Protein AF-A0A182NSV4-F1 (afdb_monomer_lite)

Organism: NCBI:txid7168

Sequence (160 aa):
MENSAEVEDHLKRLIRQRKAVQGKLERVCAALSEDSEKPNAKFENMFFLQLQSRALDNIYKDDDRVQAEEYIAFEETFNEASVRLSMLMHTVPKVEAVTPTIQQPPQPYLPPLQVPLPEFDGSYEKLYTFKARFTSVMKHYPQEDDCTIYKHVLLAKRQA

Radius of gyration: 25.65 Å; chains: 1; bounding box: 65×27×60 Å

Structure (mmCIF, N/CA/C/O backbone):
data_AF-A0A182NSV4-F1
#
_entry.id   AF-A0A182NSV4-F1
#
loop_
_atom_site.group_PDB
_atom_site.id
_atom_site.type_symbol
_atom_site.label_atom_id
_atom_site.label_alt_id
_atom_site.label_comp_id
_atom_site.label_asym_id
_atom_site.label_entity_id
_atom_site.label_seq_id
_atom_site.pdbx_PDB_ins_code
_atom_site.Cartn_x
_atom_site.Cartn_y
_atom_site.Cartn_z
_atom_site.occupancy
_atom_site.B_iso_or_equiv
_atom_site.auth_seq_id
_atom_site.auth_comp_id
_atom_site.auth_asym_id
_atom_site.auth_atom_id
_atom_site.pdbx_PDB_model_num
ATOM 1 N N . MET A 1 1 ? 14.064 2.302 -37.730 1.00 50.28 1 MET A N 1
ATOM 2 C CA . MET A 1 1 ? 15.174 2.359 -36.760 1.00 50.28 1 MET A CA 1
ATOM 3 C C . MET A 1 1 ? 14.735 3.335 -35.694 1.00 50.28 1 MET A C 1
ATOM 5 O O . MET A 1 1 ? 14.651 4.517 -36.003 1.00 50.28 1 MET A O 1
ATOM 9 N N . GLU A 1 2 ? 14.320 2.845 -34.525 1.00 55.31 2 GLU A N 1
ATOM 10 C CA . GLU A 1 2 ? 14.064 3.728 -33.380 1.00 55.31 2 GLU A CA 1
ATOM 11 C C . GLU A 1 2 ? 15.325 4.540 -33.092 1.00 55.31 2 GLU A C 1
ATOM 13 O O . GLU A 1 2 ? 16.448 4.033 -33.169 1.00 55.31 2 GLU A O 1
ATOM 18 N N . ASN A 1 3 ? 15.129 5.829 -32.854 1.00 72.75 3 ASN A N 1
ATOM 19 C CA . ASN A 1 3 ? 16.202 6.785 -32.685 1.00 72.75 3 ASN A CA 1
ATOM 20 C C . ASN A 1 3 ? 16.921 6.447 -31.371 1.00 72.75 3 ASN A C 1
ATOM 22 O O . ASN A 1 3 ? 16.300 6.457 -30.311 1.00 72.75 3 ASN A O 1
ATOM 26 N N . SER A 1 4 ? 18.215 6.116 -31.413 1.00 78.38 4 SER A N 1
ATOM 27 C CA . SER A 1 4 ? 18.973 5.656 -30.231 1.00 78.38 4 SER A CA 1
ATOM 28 C C . SER A 1 4 ? 18.857 6.610 -29.031 1.00 78.38 4 SER A C 1
ATOM 30 O O . SER A 1 4 ? 18.908 6.170 -27.885 1.00 78.38 4 SER A O 1
ATOM 32 N N . ALA A 1 5 ? 18.660 7.905 -29.292 1.00 80.75 5 ALA A N 1
ATOM 33 C CA . ALA A 1 5 ? 18.427 8.923 -28.272 1.00 80.75 5 ALA A CA 1
ATOM 34 C C . ALA A 1 5 ? 17.060 8.784 -27.568 1.00 80.75 5 ALA A C 1
ATOM 36 O O . ALA A 1 5 ? 16.966 8.990 -26.361 1.00 80.75 5 ALA A O 1
ATOM 37 N N . GLU A 1 6 ? 16.003 8.391 -28.286 1.00 83.19 6 GLU A N 1
ATOM 38 C CA . GLU A 1 6 ? 14.662 8.190 -27.714 1.00 83.19 6 GLU A CA 1
ATOM 39 C C . GLU A 1 6 ? 14.631 6.978 -26.778 1.00 83.19 6 GLU A C 1
ATOM 41 O O . GLU A 1 6 ? 14.013 7.032 -25.711 1.00 83.19 6 GLU A O 1
ATOM 46 N N . VAL A 1 7 ? 15.352 5.914 -27.144 1.00 83.12 7 VAL A N 1
ATOM 47 C CA . VAL A 1 7 ? 15.527 4.716 -26.310 1.00 83.12 7 VAL A CA 1
ATOM 48 C C . VAL A 1 7 ? 16.298 5.058 -25.033 1.00 83.12 7 VAL A C 1
ATOM 50 O O . VAL A 1 7 ? 15.893 4.660 -23.939 1.00 83.12 7 VAL A O 1
ATOM 53 N N . GLU A 1 8 ? 17.370 5.846 -25.140 1.00 86.00 8 GLU A N 1
ATOM 54 C CA . GLU A 1 8 ? 18.163 6.274 -23.984 1.00 86.00 8 GLU A CA 1
ATOM 55 C C . GLU A 1 8 ? 17.351 7.162 -23.021 1.00 86.00 8 GLU A C 1
ATOM 57 O O . GLU A 1 8 ? 17.381 6.967 -21.801 1.00 86.00 8 GLU A O 1
ATOM 62 N N . ASP A 1 9 ? 16.562 8.099 -23.549 1.00 87.56 9 ASP A N 1
ATOM 63 C CA . ASP A 1 9 ? 15.680 8.951 -22.744 1.00 87.56 9 ASP A CA 1
ATOM 64 C C . ASP A 1 9 ? 14.517 8.176 -22.119 1.00 87.56 9 ASP A C 1
ATOM 66 O O . ASP A 1 9 ? 14.075 8.475 -21.001 1.00 87.56 9 ASP A O 1
ATOM 70 N N . HIS A 1 10 ? 14.000 7.162 -22.811 1.00 81.19 10 HIS A N 1
ATOM 71 C CA . HIS A 1 10 ? 13.022 6.248 -22.238 1.00 81.19 10 HIS A CA 1
ATOM 72 C C . HIS A 1 10 ? 13.623 5.464 -21.063 1.00 81.19 10 HIS A C 1
ATOM 74 O O . HIS A 1 10 ? 13.055 5.476 -19.968 1.00 81.19 10 HIS A O 1
ATOM 80 N N . LEU A 1 11 ? 14.819 4.898 -21.234 1.00 81.31 11 LEU A N 1
ATOM 81 C CA . LEU A 1 11 ? 15.521 4.158 -20.186 1.00 81.31 11 LEU A CA 1
ATOM 82 C C . LEU A 1 11 ? 15.811 5.034 -18.955 1.00 81.31 11 LEU A C 1
ATOM 84 O O . LEU A 1 11 ? 15.532 4.633 -17.824 1.00 81.31 11 LEU A O 1
ATOM 88 N N . LYS A 1 12 ? 16.287 6.270 -19.151 1.00 83.75 12 LYS A N 1
ATOM 89 C CA . LYS A 1 12 ? 16.515 7.227 -18.051 1.00 83.75 12 LYS A CA 1
ATOM 90 C C . LYS A 1 12 ? 15.235 7.538 -17.276 1.00 83.75 12 LYS A C 1
ATOM 92 O O . LYS A 1 12 ? 15.278 7.662 -16.048 1.00 83.75 12 LYS A O 1
ATOM 97 N N . ARG A 1 13 ? 14.095 7.669 -17.964 1.00 83.94 13 ARG A N 1
ATOM 98 C CA . ARG A 1 13 ? 12.789 7.882 -17.317 1.00 83.94 13 ARG A CA 1
ATOM 99 C C . ARG A 1 13 ? 12.371 6.673 -16.485 1.00 83.94 13 ARG A C 1
ATOM 101 O O . ARG A 1 13 ? 11.977 6.868 -15.337 1.00 83.94 13 ARG A O 1
ATOM 108 N N . LEU A 1 14 ? 12.528 5.461 -17.017 1.00 79.81 14 LEU A N 1
ATOM 109 C CA . LEU A 1 14 ? 12.229 4.223 -16.292 1.00 79.81 14 LEU A CA 1
ATOM 110 C C . LEU A 1 14 ? 13.084 4.082 -15.026 1.00 79.81 14 LEU A C 1
ATOM 112 O O . LEU A 1 14 ? 12.546 3.831 -13.951 1.00 79.81 14 LEU A O 1
ATOM 116 N N . ILE A 1 15 ? 14.390 4.356 -15.109 1.00 80.69 15 ILE A N 1
ATOM 117 C CA . ILE A 1 15 ? 15.295 4.309 -13.947 1.00 80.69 15 ILE A CA 1
ATOM 118 C C . ILE A 1 15 ? 14.860 5.305 -12.860 1.00 80.69 15 ILE A C 1
ATOM 120 O O . ILE A 1 15 ? 14.853 4.974 -11.673 1.00 80.69 15 ILE A O 1
ATOM 124 N N . ARG A 1 16 ? 14.483 6.535 -13.237 1.00 82.31 16 ARG A N 1
ATOM 125 C CA . ARG A 1 16 ? 14.004 7.543 -12.272 1.00 82.31 16 ARG A CA 1
ATOM 126 C C . ARG A 1 16 ? 12.700 7.119 -11.605 1.00 82.31 16 ARG A C 1
ATOM 128 O O . ARG A 1 16 ? 12.556 7.303 -10.399 1.00 82.31 16 ARG A O 1
ATOM 135 N N . GLN A 1 17 ? 11.769 6.562 -12.374 1.00 78.75 17 GLN A N 1
ATOM 136 C CA . GLN A 1 17 ? 10.501 6.066 -11.845 1.00 78.75 17 GLN A CA 1
ATOM 137 C C . GLN A 1 17 ? 10.718 4.902 -10.882 1.00 78.75 17 GLN A C 1
ATOM 139 O O . GLN A 1 17 ? 10.176 4.941 -9.782 1.00 78.75 17 GLN A O 1
ATOM 144 N N . ARG A 1 18 ? 11.594 3.950 -11.223 1.00 79.38 18 ARG A N 1
ATOM 145 C CA . ARG A 1 18 ? 11.965 2.848 -10.328 1.00 79.38 18 ARG A CA 1
ATOM 146 C C . ARG A 1 18 ? 12.506 3.355 -8.994 1.00 79.38 18 ARG A C 1
ATOM 148 O O . ARG A 1 18 ? 11.992 2.985 -7.945 1.00 79.38 18 ARG A O 1
ATOM 155 N N . LYS A 1 19 ? 13.483 4.269 -9.020 1.00 82.56 19 LYS A N 1
ATOM 156 C CA . LYS A 1 19 ? 14.030 4.872 -7.790 1.00 82.56 19 LYS A CA 1
ATOM 157 C C . LYS A 1 19 ? 12.959 5.586 -6.966 1.00 82.56 19 LYS A C 1
ATOM 159 O O . LYS A 1 19 ? 13.008 5.567 -5.740 1.00 82.56 19 LYS A O 1
ATOM 164 N N . ALA A 1 20 ? 11.986 6.214 -7.625 1.00 84.56 20 ALA A N 1
ATOM 165 C CA . ALA A 1 20 ? 10.873 6.853 -6.938 1.00 84.56 20 ALA A CA 1
ATOM 166 C C . ALA A 1 20 ? 9.950 5.830 -6.259 1.00 84.56 20 ALA A C 1
ATOM 168 O O . ALA A 1 20 ? 9.549 6.065 -5.121 1.00 84.56 20 ALA A O 1
ATOM 169 N N . VAL A 1 21 ? 9.632 4.714 -6.926 1.00 83.94 21 VAL A N 1
ATOM 170 C CA . VAL A 1 21 ? 8.836 3.611 -6.361 1.00 83.94 21 VAL A CA 1
ATOM 171 C C . VAL A 1 21 ? 9.558 2.984 -5.170 1.00 83.94 21 VAL A C 1
ATOM 173 O O . VAL A 1 21 ? 8.987 2.917 -4.083 1.00 83.94 21 VAL A O 1
ATOM 176 N N . GLN A 1 22 ? 10.840 2.653 -5.324 1.00 83.69 22 GLN A N 1
ATOM 177 C CA . GLN A 1 22 ? 11.662 2.109 -4.246 1.00 83.69 22 GLN A CA 1
ATOM 178 C C . GLN A 1 22 ? 11.706 3.051 -3.033 1.00 83.69 22 GLN A C 1
ATOM 180 O O . GLN A 1 22 ? 11.399 2.642 -1.918 1.00 83.69 22 GLN A O 1
ATOM 185 N N . GLY A 1 23 ? 11.957 4.346 -3.245 1.00 83.75 23 GLY A N 1
ATOM 186 C CA . GLY A 1 23 ? 11.953 5.324 -2.154 1.00 83.75 23 GLY A CA 1
ATOM 187 C C . GLY A 1 23 ? 10.575 5.529 -1.503 1.00 83.75 23 GLY A C 1
ATOM 188 O O . GLY A 1 23 ? 10.490 5.958 -0.353 1.00 83.75 23 GLY A O 1
ATOM 189 N N . LYS A 1 24 ? 9.462 5.254 -2.202 1.00 86.25 24 LYS A N 1
ATOM 190 C CA . LYS A 1 24 ? 8.127 5.215 -1.576 1.00 86.25 24 LYS A CA 1
ATOM 191 C C . LYS A 1 24 ? 7.994 3.990 -0.669 1.00 86.25 24 LYS A C 1
ATOM 193 O O . LYS A 1 24 ? 7.523 4.162 0.452 1.00 86.25 24 LYS A O 1
ATOM 198 N N . LEU A 1 25 ? 8.426 2.816 -1.127 1.00 86.62 25 LEU A N 1
ATOM 199 C CA . LEU A 1 25 ? 8.373 1.581 -0.345 1.00 86.62 25 LEU A CA 1
ATOM 200 C C . LEU A 1 25 ? 9.246 1.675 0.909 1.00 86.62 25 LEU A C 1
ATOM 202 O O . LEU A 1 25 ? 8.749 1.453 2.007 1.00 86.62 25 LEU A O 1
ATOM 206 N N . GLU A 1 26 ? 10.488 2.143 0.775 1.00 87.25 26 GLU A N 1
ATOM 207 C CA . GLU A 1 26 ? 11.405 2.359 1.903 1.00 87.25 26 GLU A CA 1
ATOM 208 C C . GLU A 1 26 ? 10.808 3.282 2.974 1.00 87.25 26 GLU A C 1
ATOM 210 O O . GLU A 1 26 ? 10.969 3.035 4.167 1.00 87.25 26 GLU A O 1
ATOM 215 N N . ARG A 1 27 ? 10.060 4.322 2.575 1.00 87.75 27 ARG A N 1
ATOM 216 C CA . ARG A 1 27 ? 9.355 5.200 3.524 1.00 87.75 27 ARG A CA 1
ATOM 217 C C . ARG A 1 27 ? 8.247 4.481 4.281 1.00 87.75 27 ARG A C 1
ATOM 219 O O . ARG A 1 27 ? 8.084 4.748 5.468 1.00 87.75 27 ARG A O 1
ATOM 226 N N . VAL A 1 28 ? 7.491 3.608 3.616 1.00 86.25 28 VAL A N 1
ATOM 227 C CA . VAL A 1 28 ? 6.464 2.799 4.284 1.00 86.25 28 VAL A CA 1
ATOM 228 C C . VAL A 1 28 ? 7.130 1.819 5.243 1.00 86.25 28 VAL A C 1
ATOM 230 O O . VAL A 1 28 ? 6.761 1.785 6.411 1.00 86.25 28 VAL A O 1
ATOM 233 N N . CYS A 1 29 ? 8.161 1.097 4.798 1.00 86.94 29 CYS A N 1
ATOM 234 C CA . CYS A 1 29 ? 8.923 0.187 5.649 1.00 86.94 29 CYS A CA 1
ATOM 235 C C . CYS A 1 29 ? 9.475 0.914 6.880 1.00 86.94 29 CYS A C 1
ATOM 237 O O . CYS A 1 29 ? 9.215 0.485 7.996 1.00 86.94 29 CYS A O 1
ATOM 239 N N . ALA A 1 30 ? 10.124 2.068 6.705 1.00 86.50 30 ALA A N 1
ATOM 240 C CA . ALA A 1 30 ? 10.634 2.876 7.813 1.00 86.50 30 ALA A CA 1
ATOM 241 C C . ALA A 1 30 ? 9.526 3.377 8.755 1.00 86.50 30 ALA A C 1
ATOM 243 O O . ALA A 1 30 ? 9.735 3.464 9.962 1.00 86.50 30 ALA A O 1
ATOM 244 N N . ALA A 1 31 ? 8.345 3.702 8.224 1.00 84.75 31 ALA A N 1
ATOM 245 C CA . ALA A 1 31 ? 7.194 4.110 9.024 1.00 84.75 31 ALA A CA 1
ATOM 246 C C . ALA A 1 31 ? 6.596 2.949 9.837 1.00 84.75 31 ALA A C 1
ATOM 248 O O . ALA A 1 31 ? 5.987 3.200 10.880 1.00 84.75 31 ALA A O 1
ATOM 249 N N . LEU A 1 32 ? 6.767 1.712 9.359 1.00 83.69 32 LEU A N 1
ATOM 250 C CA . LEU A 1 32 ? 6.335 0.471 10.004 1.00 83.69 32 LEU A CA 1
ATOM 251 C C . LEU A 1 32 ? 7.433 -0.199 10.834 1.00 83.69 32 LEU A C 1
ATOM 253 O O . LEU A 1 32 ? 7.126 -1.121 11.583 1.00 83.69 32 LEU A O 1
ATOM 257 N N . SER A 1 33 ? 8.683 0.255 10.744 1.00 83.69 33 SER A N 1
ATOM 258 C CA . SER A 1 33 ? 9.768 -0.222 11.593 1.00 83.69 33 SER A CA 1
ATOM 259 C C . SER A 1 33 ? 9.456 0.063 13.058 1.00 83.69 33 SER A C 1
ATOM 261 O O . SER A 1 33 ? 9.041 1.160 13.436 1.00 83.69 33 SER A O 1
ATOM 263 N N . GLU A 1 34 ? 9.660 -0.953 13.882 1.00 74.50 34 GLU A N 1
ATOM 264 C CA . GLU A 1 34 ? 9.482 -0.885 15.322 1.00 74.50 34 GLU A CA 1
ATOM 265 C C . GLU A 1 34 ? 10.865 -0.908 15.947 1.00 74.50 34 GLU A C 1
ATOM 267 O O . GLU A 1 34 ? 11.662 -1.805 15.671 1.00 74.50 34 GLU A O 1
ATOM 272 N N . ASP A 1 35 ? 11.157 0.116 16.734 1.00 73.25 35 ASP A N 1
ATOM 273 C CA . ASP A 1 35 ? 12.343 0.140 17.566 1.00 73.25 35 ASP A CA 1
ATOM 274 C C . ASP A 1 35 ? 11.997 -0.594 18.864 1.00 73.25 35 ASP A C 1
ATOM 276 O O . ASP A 1 35 ? 11.061 -0.205 19.569 1.00 73.25 35 ASP A O 1
ATOM 280 N N . SER A 1 36 ? 12.734 -1.661 19.179 1.00 66.94 36 SER A N 1
ATOM 281 C CA . SER A 1 36 ? 12.530 -2.437 20.406 1.00 66.94 36 SER A CA 1
ATOM 282 C C . SER A 1 36 ? 12.702 -1.596 21.673 1.00 66.94 36 SER A C 1
ATOM 284 O O . SER A 1 36 ? 12.161 -1.951 22.717 1.00 66.94 36 SER A O 1
ATOM 286 N N . GLU A 1 37 ? 13.434 -0.479 21.596 1.00 70.56 37 GLU A N 1
ATOM 287 C CA . GLU A 1 37 ? 13.614 0.449 22.714 1.00 70.56 37 GLU A CA 1
ATOM 288 C C . GLU A 1 37 ? 12.529 1.538 22.767 1.00 70.56 37 GLU A C 1
ATOM 290 O O . GLU A 1 37 ? 12.312 2.147 23.819 1.00 70.56 37 GLU A O 1
ATOM 295 N N . LYS A 1 38 ? 11.833 1.803 21.651 1.00 71.62 38 LYS A N 1
ATOM 296 C CA . LYS A 1 38 ? 10.817 2.860 21.522 1.00 71.62 38 LYS A CA 1
ATOM 297 C C . LYS A 1 38 ? 9.635 2.387 20.666 1.00 71.62 38 LYS A C 1
ATOM 299 O O . LYS A 1 38 ? 9.614 2.653 19.460 1.00 71.62 38 LYS A O 1
ATOM 304 N N . PRO A 1 39 ? 8.617 1.752 21.277 1.00 68.81 39 PRO A N 1
ATOM 305 C CA . PRO A 1 39 ? 7.427 1.326 20.551 1.00 68.81 39 PRO A CA 1
ATOM 306 C C . PRO A 1 39 ? 6.753 2.519 19.863 1.00 68.81 39 PRO A C 1
ATOM 308 O O . PRO A 1 39 ? 6.578 3.599 20.440 1.00 68.81 39 PRO A O 1
ATOM 311 N N . ASN A 1 40 ? 6.402 2.340 18.590 1.00 76.25 40 ASN A N 1
ATOM 312 C CA . ASN A 1 40 ? 5.855 3.410 17.769 1.00 76.25 40 ASN A CA 1
ATOM 313 C C . ASN A 1 40 ? 4.373 3.628 18.103 1.00 76.25 40 ASN A C 1
ATOM 315 O O . ASN A 1 40 ? 3.499 2.929 17.595 1.00 76.25 40 ASN A O 1
ATOM 319 N N . ALA A 1 41 ? 4.080 4.657 18.904 1.00 77.12 41 ALA A N 1
ATOM 320 C CA . ALA A 1 41 ? 2.717 5.018 19.313 1.00 77.12 41 ALA A CA 1
ATOM 321 C C . ALA A 1 41 ? 1.751 5.274 18.135 1.00 77.12 41 ALA A C 1
ATOM 323 O O . ALA A 1 41 ? 0.534 5.266 18.304 1.00 77.12 41 ALA A O 1
ATOM 324 N N . LYS A 1 42 ? 2.262 5.489 16.912 1.00 81.62 42 LYS A N 1
ATOM 325 C CA . LYS A 1 42 ? 1.422 5.642 15.715 1.00 81.62 42 LYS A CA 1
ATOM 326 C C . LYS A 1 42 ? 0.736 4.339 15.301 1.00 81.62 42 LYS A C 1
ATOM 328 O O . LYS A 1 42 ? -0.236 4.407 14.555 1.00 81.62 42 LYS A O 1
ATOM 333 N N . PHE A 1 43 ? 1.203 3.181 15.768 1.00 82.38 43 PHE A N 1
ATOM 334 C CA . PHE A 1 43 ? 0.584 1.887 15.465 1.00 82.38 43 PHE A CA 1
ATOM 335 C C . PHE A 1 43 ? -0.777 1.697 16.134 1.00 82.38 43 PHE A C 1
ATOM 337 O O . PHE A 1 43 ? -1.586 0.930 15.631 1.00 82.38 43 PHE A O 1
ATOM 344 N N . GLU A 1 44 ? -1.085 2.462 17.181 1.00 80.00 44 GLU A N 1
ATOM 345 C CA . GLU A 1 44 ? -2.426 2.501 17.777 1.00 80.00 44 GLU A CA 1
ATOM 346 C C . GLU A 1 44 ? -3.415 3.330 16.933 1.00 80.00 44 GLU A C 1
ATOM 348 O O . GLU A 1 44 ? -4.630 3.265 17.122 1.00 80.00 44 GLU A O 1
ATOM 353 N N . ASN A 1 45 ? -2.917 4.117 15.972 1.00 85.12 45 ASN A N 1
ATOM 354 C CA . ASN A 1 45 ? -3.730 5.003 15.152 1.00 85.12 45 ASN A CA 1
ATOM 355 C C . ASN A 1 45 ? -4.157 4.324 13.839 1.00 85.12 45 ASN A C 1
ATOM 357 O O . ASN A 1 45 ? -3.399 4.258 12.869 1.00 85.12 45 ASN A O 1
ATOM 361 N N . MET A 1 46 ? -5.426 3.910 13.772 1.00 84.94 46 MET A N 1
ATOM 362 C CA . MET A 1 46 ? -6.018 3.295 12.576 1.00 84.94 46 MET A CA 1
ATOM 363 C C . MET A 1 46 ? -5.869 4.154 11.308 1.00 84.94 46 MET A C 1
ATOM 365 O O . MET A 1 46 ? -5.598 3.617 10.236 1.00 84.94 46 MET A O 1
ATOM 369 N N . PHE A 1 47 ? -6.001 5.482 11.401 1.00 84.69 47 PHE A N 1
ATOM 370 C CA . PHE A 1 47 ? -5.860 6.363 10.235 1.00 84.69 47 PHE A CA 1
ATOM 371 C C . PHE A 1 47 ? -4.433 6.368 9.688 1.00 84.69 47 PHE A C 1
ATOM 373 O O . PHE A 1 47 ? -4.237 6.416 8.474 1.00 84.69 47 PHE A O 1
ATOM 380 N N . PHE A 1 48 ? -3.433 6.299 10.571 1.00 87.25 48 PHE A N 1
ATOM 381 C CA . PHE A 1 48 ? -2.037 6.186 10.160 1.00 87.25 48 PHE A CA 1
ATOM 382 C C . PHE A 1 48 ? -1.794 4.876 9.403 1.00 87.25 48 PHE A C 1
ATOM 384 O O . PHE A 1 48 ? -1.202 4.905 8.324 1.00 87.25 48 PHE A O 1
ATOM 391 N N . LEU A 1 49 ? -2.303 3.752 9.916 1.00 86.50 49 LEU A N 1
ATOM 392 C CA . LEU A 1 49 ? -2.162 2.449 9.262 1.00 86.50 49 LEU A CA 1
ATOM 393 C C . LEU A 1 49 ? -2.900 2.399 7.911 1.00 86.50 49 LEU A C 1
ATOM 395 O O . LEU A 1 49 ? -2.330 1.968 6.912 1.00 86.50 49 LEU A O 1
ATOM 399 N N . GLN A 1 50 ? -4.123 2.933 7.833 1.00 86.44 50 GLN A N 1
ATOM 400 C CA . GLN A 1 50 ? -4.866 3.050 6.570 1.00 86.44 50 GLN A CA 1
ATOM 401 C C . GLN A 1 50 ? -4.144 3.929 5.540 1.00 86.44 50 GLN A C 1
ATOM 403 O O . GLN A 1 50 ? -4.158 3.624 4.346 1.00 86.44 50 GLN A O 1
ATOM 408 N N . LEU A 1 51 ? -3.487 5.007 5.984 1.00 89.56 51 LEU A N 1
ATOM 409 C CA . LEU A 1 51 ? -2.674 5.845 5.106 1.00 89.56 51 LEU A CA 1
ATOM 410 C C . LEU A 1 51 ? -1.499 5.057 4.510 1.00 89.56 51 LEU A C 1
ATOM 412 O O . LEU A 1 51 ? -1.255 5.169 3.309 1.00 89.56 51 LEU A O 1
ATOM 416 N N . GLN A 1 52 ? -0.806 4.245 5.318 1.00 88.00 52 GLN A N 1
ATOM 417 C CA . GLN A 1 52 ? 0.280 3.389 4.823 1.00 88.00 52 GLN A CA 1
ATOM 418 C C . GLN A 1 52 ? -0.237 2.286 3.888 1.00 88.00 52 GLN A C 1
ATOM 420 O O . GLN A 1 52 ? 0.401 2.002 2.878 1.00 88.00 52 GLN A O 1
ATOM 425 N N . SER A 1 53 ? -1.424 1.731 4.155 1.00 87.50 53 SER A N 1
ATOM 426 C CA . SER A 1 53 ? -2.053 0.706 3.303 1.00 87.50 53 SER A CA 1
ATOM 427 C C . SER A 1 53 ? -2.345 1.269 1.922 1.00 87.50 53 SER A C 1
ATOM 429 O O . SER A 1 53 ? -1.917 0.715 0.914 1.00 87.50 53 SER A O 1
ATOM 431 N N . ARG A 1 54 ? -2.961 2.452 1.872 1.00 88.25 54 ARG A N 1
ATOM 432 C CA . ARG A 1 54 ? -3.215 3.143 0.609 1.00 88.25 54 ARG A CA 1
ATOM 433 C C . ARG A 1 54 ? -1.922 3.523 -0.117 1.00 88.25 54 ARG A C 1
ATOM 435 O O . ARG A 1 54 ? -1.902 3.566 -1.345 1.00 88.25 54 ARG A O 1
ATOM 442 N N . ALA A 1 55 ? -0.856 3.843 0.617 1.00 86.44 55 ALA A N 1
ATOM 443 C CA . ALA A 1 55 ? 0.446 4.117 0.021 1.00 86.44 55 ALA A CA 1
ATOM 444 C C . ALA A 1 55 ? 1.033 2.864 -0.652 1.00 86.44 55 ALA A C 1
ATOM 446 O O . ALA A 1 55 ? 1.507 2.985 -1.780 1.00 86.44 55 ALA A O 1
ATOM 447 N N . LEU A 1 56 ? 0.932 1.685 -0.022 1.00 86.44 56 LEU A N 1
ATOM 448 C CA . LEU A 1 56 ? 1.325 0.400 -0.618 1.00 86.44 56 LEU A CA 1
ATOM 449 C C . LEU A 1 56 ? 0.502 0.076 -1.868 1.00 86.44 56 LEU A C 1
ATOM 451 O O . LEU A 1 56 ? 1.083 -0.173 -2.920 1.00 86.44 56 LEU A O 1
ATOM 455 N N . ASP A 1 57 ? -0.824 0.201 -1.815 1.00 85.69 57 ASP A N 1
ATOM 456 C CA . ASP A 1 57 ? -1.680 -0.052 -2.985 1.00 85.69 57 ASP A CA 1
ATOM 457 C C . ASP A 1 57 ? -1.303 0.819 -4.193 1.00 85.69 57 ASP A C 1
ATOM 459 O O . ASP A 1 57 ? -1.400 0.394 -5.344 1.00 85.69 57 ASP A O 1
ATOM 463 N N . ASN A 1 58 ? -0.886 2.062 -3.944 1.00 85.50 58 ASN A N 1
ATOM 464 C CA . ASN A 1 58 ? -0.440 2.964 -5.002 1.00 85.50 58 ASN A CA 1
ATOM 465 C C . ASN A 1 58 ? 0.953 2.601 -5.529 1.00 85.50 58 ASN A C 1
ATOM 467 O O . ASN A 1 58 ? 1.213 2.807 -6.707 1.00 85.50 58 ASN A O 1
ATOM 471 N N . ILE A 1 59 ? 1.840 2.076 -4.679 1.00 83.62 59 ILE A N 1
ATOM 472 C CA . ILE A 1 59 ? 3.164 1.591 -5.090 1.00 83.62 59 ILE A CA 1
ATOM 473 C C . ILE A 1 59 ? 3.012 0.395 -6.033 1.00 83.62 59 ILE A C 1
ATOM 475 O O . ILE A 1 59 ? 3.620 0.399 -7.096 1.00 83.62 59 ILE A O 1
ATOM 479 N N . TYR A 1 60 ? 2.144 -0.561 -5.697 1.00 77.62 60 TYR A N 1
ATOM 480 C CA . TYR A 1 60 ? 1.908 -1.745 -6.528 1.00 77.62 60 TYR A CA 1
ATOM 481 C C . TYR A 1 60 ? 1.283 -1.402 -7.892 1.00 77.62 60 TYR A C 1
ATOM 483 O O . TYR A 1 60 ? 1.565 -2.030 -8.902 1.00 77.62 60 TYR A O 1
ATOM 491 N N . LYS A 1 61 ? 0.455 -0.353 -7.962 1.00 79.50 61 LYS A N 1
ATOM 492 C CA . LYS A 1 61 ? -0.113 0.129 -9.237 1.00 79.50 61 LYS A CA 1
ATOM 493 C C . LYS A 1 61 ? 0.896 0.854 -10.125 1.00 79.50 61 LYS A C 1
ATOM 495 O O . LYS A 1 61 ? 0.668 0.966 -11.325 1.00 79.50 61 LYS A O 1
ATOM 500 N N . ASP A 1 62 ? 1.983 1.360 -9.550 1.00 71.94 62 ASP A N 1
ATOM 501 C CA . ASP A 1 62 ? 3.066 2.008 -10.293 1.00 71.94 62 ASP A CA 1
ATOM 502 C C . ASP A 1 62 ? 4.068 0.970 -10.876 1.00 71.94 62 ASP A C 1
ATOM 504 O O . ASP A 1 62 ? 5.052 1.367 -11.508 1.00 71.94 62 ASP A O 1
ATOM 508 N N . ASP A 1 63 ? 3.823 -0.338 -10.684 1.00 64.25 63 ASP A N 1
ATOM 509 C CA . ASP A 1 63 ? 4.799 -1.438 -10.796 1.00 64.25 63 ASP A CA 1
ATOM 510 C C . ASP A 1 63 ? 4.911 -2.130 -12.170 1.00 64.25 63 ASP A C 1
ATOM 512 O O . ASP A 1 63 ? 5.686 -3.067 -12.335 1.00 64.25 63 ASP A O 1
ATOM 516 N N . ASP A 1 64 ? 4.244 -1.636 -13.219 1.00 57.56 64 ASP A N 1
ATOM 517 C CA . ASP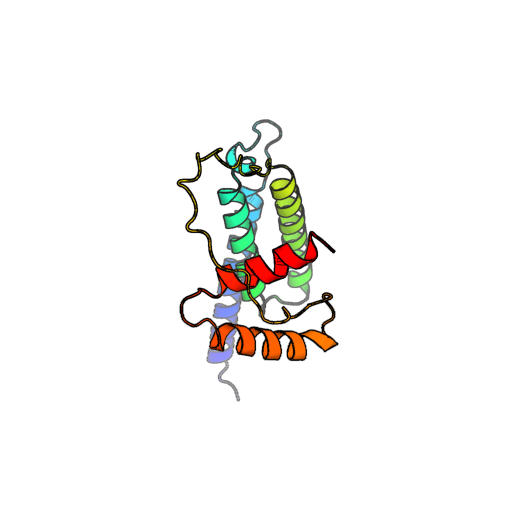 A 1 64 ? 4.350 -2.184 -14.594 1.00 57.56 64 ASP A CA 1
ATOM 518 C C . ASP A 1 64 ? 5.795 -2.151 -15.192 1.00 57.56 64 ASP A C 1
ATOM 520 O O . ASP A 1 64 ? 5.986 -2.296 -16.401 1.00 57.56 64 ASP A O 1
ATOM 524 N N . ARG A 1 65 ? 6.840 -1.838 -14.404 1.00 58.09 65 ARG A N 1
ATOM 525 C CA . ARG A 1 65 ? 8.157 -1.353 -14.865 1.00 58.09 65 ARG A CA 1
ATOM 526 C C . ARG A 1 65 ? 9.365 -1.891 -14.082 1.00 58.09 65 ARG A C 1
ATOM 528 O O . ARG A 1 65 ? 10.495 -1.459 -14.352 1.00 58.09 65 ARG A O 1
ATOM 535 N N . VAL A 1 66 ? 9.186 -2.790 -13.114 1.00 60.31 66 VAL A N 1
ATOM 536 C CA . VAL A 1 66 ? 10.318 -3.411 -12.403 1.00 60.31 66 VAL A CA 1
ATOM 537 C C . VAL A 1 66 ? 10.851 -4.601 -13.220 1.00 60.31 66 VAL A C 1
ATOM 539 O O . VAL A 1 66 ? 10.095 -5.379 -13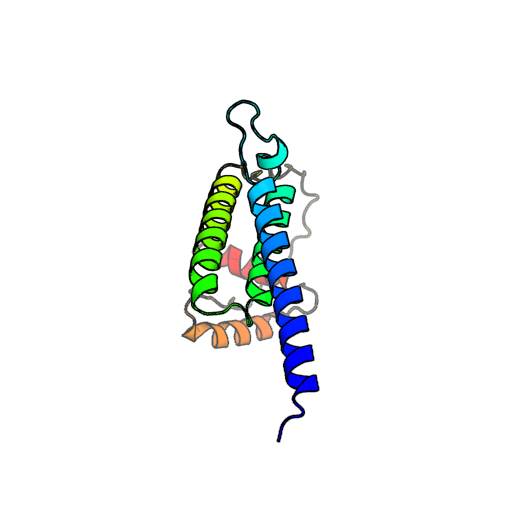.789 1.00 60.31 66 VAL A O 1
ATOM 542 N N . GLN A 1 67 ? 12.177 -4.683 -13.389 1.00 61.03 67 GLN A N 1
ATOM 543 C CA . GLN A 1 67 ? 12.830 -5.774 -14.132 1.00 61.03 67 GLN A CA 1
ATOM 544 C C . GLN A 1 67 ? 12.725 -7.077 -13.343 1.00 61.03 67 GLN A C 1
ATOM 546 O O . GLN A 1 67 ? 12.726 -7.039 -12.119 1.00 61.03 67 GLN A O 1
ATOM 551 N N . ALA A 1 68 ? 12.713 -8.214 -14.038 1.00 59.53 68 ALA A N 1
ATOM 552 C CA . ALA A 1 68 ? 12.495 -9.528 -13.437 1.00 59.53 68 ALA A CA 1
ATOM 553 C C . ALA A 1 68 ? 13.409 -9.835 -12.232 1.00 59.53 68 ALA A C 1
ATOM 555 O O . ALA A 1 68 ? 12.924 -10.393 -11.251 1.00 59.53 68 ALA A O 1
ATOM 556 N N . GLU A 1 69 ? 14.695 -9.453 -12.256 1.00 61.50 69 GLU A N 1
ATOM 557 C CA . GLU A 1 69 ? 15.596 -9.732 -11.126 1.00 61.50 69 GLU A CA 1
ATOM 558 C C . GLU A 1 69 ? 15.343 -8.837 -9.902 1.00 61.50 69 GLU A C 1
ATOM 560 O O . GLU A 1 69 ? 15.425 -9.299 -8.767 1.00 61.50 69 GLU A O 1
ATOM 565 N N . GLU A 1 70 ? 15.010 -7.562 -10.112 1.00 68.88 70 GLU A N 1
ATOM 566 C CA . GLU A 1 70 ? 14.707 -6.620 -9.022 1.00 68.88 70 GLU A CA 1
ATOM 567 C C . GLU A 1 70 ? 13.249 -6.726 -8.547 1.00 68.88 70 GLU A C 1
ATOM 569 O O . GLU A 1 70 ? 12.920 -6.261 -7.457 1.00 68.88 70 GLU A O 1
ATOM 574 N N . TYR A 1 71 ? 12.389 -7.372 -9.340 1.00 74.31 71 TYR A N 1
ATOM 575 C CA . TYR A 1 71 ? 10.982 -7.602 -9.025 1.00 74.31 71 TYR A CA 1
ATOM 576 C C . TYR A 1 71 ? 10.830 -8.541 -7.834 1.00 74.31 71 TYR A C 1
ATOM 578 O O . TYR A 1 71 ? 10.010 -8.279 -6.967 1.00 74.31 71 TYR A O 1
ATOM 586 N N . ILE A 1 72 ? 11.662 -9.583 -7.736 1.00 79.00 72 ILE A N 1
ATOM 587 C CA . ILE A 1 72 ? 11.613 -10.530 -6.612 1.00 79.00 72 ILE A CA 1
ATOM 588 C C . ILE A 1 72 ? 11.907 -9.809 -5.292 1.00 79.00 72 ILE A C 1
ATOM 590 O O . ILE A 1 72 ? 11.120 -9.898 -4.356 1.00 79.00 72 ILE A O 1
ATOM 594 N N . ALA A 1 73 ? 12.994 -9.033 -5.234 1.00 82.06 73 ALA A N 1
ATOM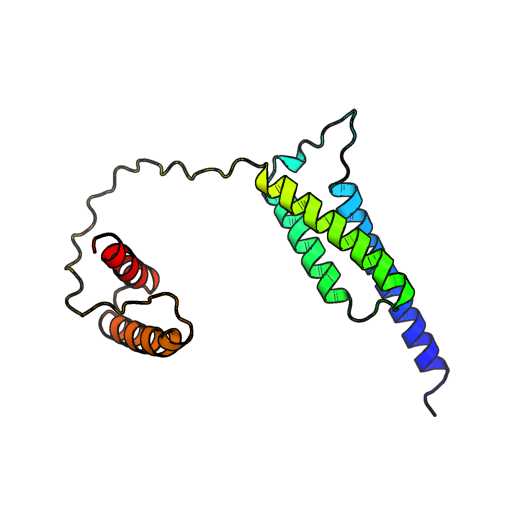 595 C CA . ALA A 1 73 ? 13.358 -8.280 -4.033 1.00 82.06 73 ALA A CA 1
ATOM 596 C C . ALA A 1 73 ? 12.307 -7.212 -3.675 1.00 82.06 73 ALA A C 1
ATOM 598 O O . ALA A 1 73 ? 12.019 -6.971 -2.498 1.00 82.06 73 ALA A O 1
ATOM 599 N N . PHE A 1 74 ? 11.718 -6.574 -4.693 1.00 83.88 74 PHE A N 1
ATOM 600 C CA . PHE A 1 74 ? 10.596 -5.663 -4.506 1.00 83.88 74 PHE A CA 1
ATOM 601 C C . PHE A 1 74 ? 9.382 -6.385 -3.911 1.00 83.88 74 PHE A C 1
ATOM 603 O O . PHE A 1 74 ? 8.848 -5.916 -2.907 1.00 83.88 74 PHE A O 1
ATOM 610 N N . GLU A 1 75 ? 8.976 -7.523 -4.480 1.00 84.38 75 GLU A N 1
ATOM 611 C CA . GLU A 1 75 ? 7.817 -8.287 -4.018 1.00 84.38 75 GLU A CA 1
ATOM 612 C C . GLU A 1 75 ? 8.006 -8.805 -2.597 1.00 84.38 75 GLU A C 1
ATOM 614 O O . GLU A 1 75 ? 7.089 -8.702 -1.788 1.00 84.38 75 GLU A O 1
ATOM 619 N N . GLU A 1 76 ? 9.194 -9.305 -2.257 1.00 86.62 76 GLU A N 1
ATOM 620 C CA . GLU A 1 76 ? 9.520 -9.727 -0.893 1.00 86.62 76 GLU A CA 1
ATOM 621 C C . GLU A 1 76 ? 9.315 -8.576 0.099 1.00 86.62 76 GLU A C 1
ATOM 623 O O . GLU A 1 76 ? 8.570 -8.713 1.073 1.00 86.62 76 GLU A O 1
ATOM 628 N N . THR A 1 77 ? 9.895 -7.410 -0.196 1.00 86.25 77 THR A N 1
ATOM 629 C CA . THR A 1 77 ? 9.798 -6.220 0.663 1.00 86.25 77 THR A CA 1
ATOM 630 C C . THR A 1 77 ? 8.357 -5.703 0.752 1.00 86.25 77 THR A C 1
ATOM 632 O O . THR A 1 77 ? 7.877 -5.314 1.821 1.00 86.25 77 THR A O 1
ATOM 635 N N . PHE A 1 78 ? 7.639 -5.699 -0.372 1.00 88.56 78 PHE A N 1
ATOM 636 C CA . PHE A 1 78 ? 6.247 -5.272 -0.452 1.00 88.56 78 PHE A CA 1
ATOM 637 C C . PHE A 1 78 ? 5.321 -6.194 0.347 1.00 88.56 78 PHE A C 1
ATOM 639 O O . PHE A 1 78 ? 4.471 -5.722 1.110 1.00 88.56 78 PHE A O 1
ATOM 646 N N . ASN A 1 79 ? 5.496 -7.506 0.197 1.00 88.38 79 ASN A N 1
ATOM 647 C CA . ASN A 1 79 ? 4.713 -8.519 0.890 1.00 88.38 79 ASN A CA 1
ATOM 648 C C . ASN A 1 79 ? 4.976 -8.471 2.396 1.00 88.38 79 ASN A C 1
ATOM 650 O O . ASN A 1 79 ? 4.024 -8.498 3.176 1.00 88.38 79 ASN A O 1
ATOM 654 N N . GLU A 1 80 ? 6.232 -8.309 2.818 1.00 88.38 80 GLU A N 1
ATOM 655 C CA . GLU A 1 80 ? 6.578 -8.135 4.230 1.00 88.38 80 GLU A CA 1
ATOM 656 C C . GLU A 1 80 ? 5.877 -6.907 4.832 1.00 88.38 80 GLU A C 1
ATOM 658 O O . GLU A 1 80 ? 5.199 -7.012 5.861 1.00 88.38 80 GLU A O 1
ATOM 663 N N . ALA A 1 81 ? 5.965 -5.751 4.163 1.00 86.31 81 ALA A N 1
ATOM 664 C CA . ALA A 1 81 ? 5.297 -4.528 4.605 1.00 86.31 81 ALA A CA 1
ATOM 665 C C . ALA A 1 81 ? 3.769 -4.699 4.668 1.00 86.31 81 ALA A C 1
ATOM 667 O O . ALA A 1 81 ? 3.133 -4.247 5.623 1.00 86.31 81 ALA A O 1
ATOM 668 N N . SER A 1 82 ? 3.184 -5.391 3.689 1.00 87.38 82 SER A N 1
ATOM 669 C CA . SER A 1 82 ? 1.742 -5.646 3.602 1.00 87.38 82 SER A CA 1
ATOM 670 C C . SER A 1 82 ? 1.240 -6.574 4.710 1.00 87.38 82 SER A C 1
ATOM 672 O O . SER A 1 82 ? 0.222 -6.288 5.350 1.00 87.38 82 SER A O 1
ATOM 674 N N . VAL A 1 83 ? 1.964 -7.663 4.985 1.00 87.81 83 VAL A N 1
ATOM 675 C CA . VAL A 1 83 ? 1.652 -8.592 6.081 1.00 87.81 83 VAL A CA 1
ATOM 676 C C . VAL A 1 83 ? 1.761 -7.871 7.418 1.00 87.81 83 VAL A C 1
ATOM 678 O O . VAL A 1 83 ? 0.821 -7.909 8.215 1.00 87.81 83 VAL A O 1
ATOM 681 N N . ARG A 1 84 ? 2.864 -7.150 7.645 1.00 86.31 84 ARG A N 1
ATOM 682 C CA . ARG A 1 84 ? 3.086 -6.400 8.885 1.00 86.31 84 ARG A CA 1
ATOM 683 C C . ARG A 1 84 ? 1.991 -5.369 9.123 1.00 86.31 84 ARG A C 1
ATOM 685 O O . ARG A 1 84 ? 1.455 -5.275 10.225 1.00 86.31 84 ARG A O 1
ATOM 692 N N . LEU A 1 85 ? 1.619 -4.624 8.088 1.00 87.31 85 LEU A N 1
ATOM 693 C CA . LEU A 1 85 ? 0.556 -3.637 8.184 1.00 87.31 85 LEU A CA 1
ATOM 694 C C . LEU A 1 85 ? -0.797 -4.276 8.509 1.00 87.31 85 LEU A C 1
ATOM 696 O O . LEU A 1 85 ? -1.526 -3.769 9.360 1.00 87.31 85 LEU A O 1
ATOM 700 N N . SER A 1 86 ? -1.106 -5.408 7.875 1.00 85.62 86 SER A N 1
ATOM 701 C CA . SER A 1 86 ? -2.332 -6.163 8.145 1.00 85.62 86 SER A CA 1
ATOM 702 C C . SER A 1 86 ? -2.383 -6.623 9.602 1.00 85.62 86 SER A C 1
ATOM 704 O O . SER A 1 86 ? -3.398 -6.433 10.272 1.00 85.62 86 SER A O 1
ATOM 706 N N . MET A 1 87 ? -1.273 -7.147 10.133 1.00 86.31 87 MET A N 1
ATOM 707 C CA . MET A 1 87 ? -1.165 -7.523 11.546 1.00 86.31 87 MET A CA 1
ATOM 708 C C . MET A 1 87 ? -1.419 -6.326 12.469 1.00 86.31 87 MET A C 1
ATOM 710 O O . MET A 1 87 ? -2.259 -6.420 13.362 1.00 86.31 87 MET A O 1
ATOM 714 N N . LEU A 1 88 ? -0.773 -5.182 12.216 1.00 85.94 88 LEU A N 1
ATOM 715 C CA . LEU A 1 88 ? -0.961 -3.965 13.014 1.00 85.94 88 LEU A CA 1
ATOM 716 C C . LEU A 1 88 ? -2.419 -3.477 12.982 1.00 85.94 88 LEU A C 1
ATOM 718 O O . LEU A 1 88 ? -2.994 -3.154 14.021 1.00 85.94 88 LEU A O 1
ATOM 722 N N . MET A 1 89 ? -3.069 -3.500 11.816 1.00 85.00 89 MET A N 1
ATOM 723 C CA . MET A 1 89 ? -4.479 -3.112 11.685 1.00 85.00 89 MET A CA 1
ATOM 724 C C . MET A 1 89 ? -5.431 -4.048 12.440 1.00 85.00 89 MET A C 1
ATOM 726 O O . MET A 1 89 ? -6.491 -3.607 12.882 1.00 85.00 89 MET A O 1
ATOM 730 N N . HIS A 1 90 ? -5.068 -5.321 12.614 1.00 82.62 90 HIS A N 1
ATOM 731 C CA . HIS A 1 90 ? -5.830 -6.266 13.430 1.00 82.62 90 HIS A CA 1
ATOM 732 C C . HIS A 1 90 ? -5.595 -6.100 14.937 1.00 82.62 90 HIS A C 1
ATOM 734 O O . HIS A 1 90 ? -6.468 -6.482 15.715 1.00 82.62 90 HIS A O 1
ATOM 740 N N . THR A 1 91 ? -4.461 -5.524 15.351 1.00 82.12 91 THR A N 1
ATOM 741 C CA . THR A 1 91 ? -4.167 -5.252 16.770 1.00 82.12 91 THR A CA 1
ATOM 742 C C . THR A 1 91 ? -4.818 -3.982 17.302 1.00 82.12 91 THR A C 1
ATOM 744 O O . THR A 1 91 ? -5.060 -3.889 18.504 1.00 82.12 91 THR A O 1
ATOM 747 N N . VAL A 1 92 ? -5.139 -3.015 16.434 1.00 76.56 92 VAL A N 1
ATOM 748 C CA . VAL A 1 92 ? -5.865 -1.816 16.861 1.00 76.56 92 VAL A CA 1
ATOM 749 C C . VAL A 1 92 ? -7.279 -2.229 17.269 1.00 76.56 92 VAL A C 1
ATOM 751 O O . VAL A 1 92 ? -7.995 -2.804 16.439 1.00 76.56 92 VAL A O 1
ATOM 754 N N . PRO A 1 93 ? -7.716 -1.932 18.510 1.00 69.19 93 PRO A N 1
ATOM 755 C CA . PRO A 1 93 ? -9.078 -2.193 18.935 1.00 69.19 93 PRO A CA 1
ATOM 756 C C . PRO A 1 93 ? -10.021 -1.565 17.921 1.00 69.19 93 PRO A C 1
ATOM 758 O O . PRO A 1 93 ? -10.027 -0.346 17.723 1.00 69.19 93 PRO A O 1
ATOM 761 N N . LYS A 1 94 ? -10.815 -2.397 17.242 1.00 64.69 94 LYS A N 1
ATOM 762 C CA . LYS A 1 94 ? -11.957 -1.880 16.501 1.00 64.69 94 LYS A CA 1
ATOM 763 C C . LYS A 1 94 ? -12.772 -1.157 17.553 1.00 64.69 94 LYS A C 1
ATOM 765 O O . LYS A 1 94 ? -13.210 -1.787 18.512 1.00 64.69 94 LYS A O 1
ATOM 770 N N . VAL A 1 95 ? -12.917 0.157 17.404 1.00 52.50 95 VAL A N 1
ATOM 771 C CA . VAL A 1 95 ? -13.966 0.877 18.108 1.00 52.50 95 VAL A CA 1
ATOM 772 C C . VAL A 1 95 ? -15.239 0.196 17.631 1.00 52.50 95 VAL A C 1
ATOM 774 O O . VAL A 1 95 ? -15.745 0.490 16.548 1.00 52.50 95 VAL A O 1
ATOM 777 N N . GLU A 1 96 ? -15.699 -0.805 18.384 1.00 45.00 96 GLU A N 1
ATOM 778 C CA . GLU A 1 96 ? -17.096 -1.173 18.390 1.00 45.00 96 GLU A CA 1
ATOM 779 C C . GLU A 1 96 ? -17.771 0.163 18.600 1.00 45.00 96 GLU A C 1
ATOM 781 O O . GLU A 1 96 ? -17.528 0.831 19.608 1.00 45.00 96 GLU A O 1
ATOM 786 N N . ALA A 1 97 ? -18.464 0.640 17.569 1.00 45.88 97 ALA A N 1
ATOM 787 C CA . ALA A 1 97 ? -19.284 1.813 17.706 1.00 45.88 97 ALA A CA 1
ATOM 788 C C . ALA A 1 97 ? -20.198 1.485 18.880 1.00 45.88 97 ALA A C 1
ATOM 790 O O . ALA A 1 97 ? -21.135 0.701 18.738 1.00 45.88 97 ALA A O 1
ATOM 791 N N . VAL A 1 98 ? -19.864 2.022 20.055 1.00 42.09 98 VAL A N 1
ATOM 792 C CA . VAL A 1 98 ? -20.782 2.126 21.165 1.00 42.09 98 VAL A CA 1
ATOM 793 C C . VAL A 1 98 ? -21.888 2.927 20.530 1.00 42.09 98 VAL A C 1
ATOM 795 O O . VAL A 1 98 ? -21.724 4.123 20.297 1.00 42.09 98 VAL A O 1
ATOM 798 N N . THR A 1 99 ? -22.940 2.243 20.085 1.00 40.78 99 THR A N 1
ATOM 799 C CA . THR A 1 99 ? -24.151 2.897 19.631 1.00 40.78 99 THR A CA 1
ATOM 800 C C . THR A 1 99 ? -24.477 3.847 20.761 1.00 40.78 99 THR A C 1
ATOM 802 O O . THR A 1 99 ? -24.741 3.359 21.866 1.00 40.78 99 THR A O 1
ATOM 805 N N . PRO A 1 100 ? -24.386 5.173 20.566 1.00 40.34 100 PRO A N 1
ATOM 806 C CA . PRO A 1 100 ? -24.940 6.051 21.563 1.00 40.34 100 PRO A CA 1
ATOM 807 C C . PRO A 1 100 ? -26.387 5.592 21.695 1.00 40.34 100 PRO A C 1
ATOM 809 O O . PRO A 1 100 ? -27.088 5.443 20.688 1.00 40.34 100 PRO A O 1
ATOM 812 N N . THR A 1 101 ? -26.810 5.284 22.917 1.00 42.81 101 THR A N 1
ATOM 813 C CA . THR A 1 101 ? -28.218 5.123 23.260 1.00 42.81 101 THR A CA 1
ATOM 814 C C . THR A 1 101 ? -28.854 6.498 23.084 1.00 42.81 101 THR A C 1
ATOM 816 O O . THR A 1 101 ? -29.152 7.207 24.038 1.00 42.81 101 THR A O 1
ATOM 819 N N . ILE A 1 102 ? -28.962 6.940 21.832 1.00 44.31 102 ILE A N 1
ATOM 820 C CA . ILE A 1 102 ? -29.756 8.078 21.432 1.00 44.31 102 ILE A CA 1
ATOM 821 C C . ILE A 1 102 ? -31.159 7.617 21.778 1.00 44.31 102 ILE A C 1
ATOM 823 O O . ILE A 1 102 ? -31.652 6.650 21.193 1.00 44.31 102 ILE A O 1
ATOM 827 N N . GLN A 1 103 ? -31.772 8.260 22.770 1.00 46.62 103 GLN A N 1
ATOM 828 C CA . GLN A 1 103 ? -33.222 8.278 22.883 1.00 46.62 103 GLN A CA 1
ATOM 829 C C . GLN A 1 103 ? -33.744 8.627 21.493 1.00 46.62 103 GLN A C 1
ATOM 831 O O . GLN A 1 103 ? -33.637 9.771 21.054 1.00 46.62 103 GLN A O 1
ATOM 836 N N . GLN A 1 104 ? -34.193 7.609 20.759 1.00 43.06 104 GLN A N 1
ATOM 837 C CA . GLN A 1 104 ? -34.761 7.808 19.443 1.00 43.06 104 GLN A CA 1
ATOM 838 C C . GLN A 1 104 ? -35.951 8.751 19.645 1.00 43.06 104 GLN A C 1
ATOM 840 O O . GLN A 1 104 ? -36.847 8.412 20.424 1.00 43.06 104 GLN A O 1
ATOM 845 N N . PRO A 1 105 ? -35.998 9.922 18.983 1.00 48.88 105 PRO A N 1
ATOM 846 C CA . PRO A 1 105 ? -37.278 10.587 18.807 1.00 48.88 105 PRO A CA 1
ATOM 847 C C . PRO A 1 105 ? -38.228 9.561 18.170 1.00 48.88 105 PRO A C 1
ATOM 849 O O . PRO A 1 105 ? -37.753 8.740 17.375 1.00 48.88 105 PRO A O 1
ATOM 852 N N . PRO A 1 106 ? -39.524 9.543 18.538 1.00 45.19 106 PRO A N 1
ATOM 853 C CA . PRO A 1 106 ? -40.466 8.553 18.033 1.00 45.19 106 PRO A CA 1
ATOM 854 C C . PRO A 1 106 ? -40.360 8.514 16.510 1.00 45.19 106 PRO A C 1
ATOM 856 O O . PRO A 1 106 ? -40.668 9.493 15.830 1.00 45.19 106 PRO A O 1
ATOM 859 N N . GLN A 1 107 ? -39.821 7.408 15.990 1.00 51.19 107 GLN A N 1
ATOM 860 C CA . GLN A 1 107 ? -39.694 7.200 14.556 1.00 51.19 107 GLN A CA 1
ATOM 861 C C . GLN A 1 107 ? -41.111 7.285 13.979 1.00 51.19 107 GLN A C 1
ATOM 863 O O . GLN A 1 107 ? -42.006 6.624 14.521 1.00 51.19 107 GLN A O 1
ATOM 868 N N . PRO A 1 108 ? -41.357 8.096 12.934 1.00 46.81 108 PRO A N 1
ATOM 869 C CA . PRO A 1 108 ? -42.643 8.070 12.259 1.00 46.81 108 PRO A CA 1
ATOM 870 C C . PRO A 1 108 ? -42.897 6.627 11.823 1.00 46.81 108 PRO A C 1
ATOM 872 O O . PRO A 1 108 ? -42.048 6.006 11.185 1.00 46.81 108 PRO A O 1
ATOM 875 N N . TYR A 1 109 ? -44.021 6.067 12.265 1.00 47.62 109 TYR A N 1
ATOM 876 C CA . TYR A 1 109 ? -44.395 4.690 11.977 1.00 47.62 109 TYR A CA 1
ATOM 877 C C . TYR A 1 109 ? -44.553 4.553 10.460 1.00 47.62 109 TYR A C 1
ATOM 879 O O . TYR A 1 109 ? -45.532 5.035 9.889 1.00 47.62 109 TYR A O 1
ATOM 887 N N . LEU A 1 110 ? -43.554 3.968 9.799 1.00 52.69 110 LEU A N 1
ATOM 888 C CA . LEU A 1 110 ? -43.606 3.717 8.365 1.00 52.69 110 LEU A CA 1
ATOM 889 C C . LEU A 1 110 ? -44.409 2.434 8.120 1.00 52.69 110 LEU A C 1
ATOM 891 O O . LEU A 1 110 ? -44.183 1.432 8.808 1.00 52.69 110 LEU A O 1
ATOM 895 N N . PRO A 1 111 ? -45.368 2.450 7.179 1.00 54.38 111 PRO A N 1
ATOM 896 C CA . PRO A 1 111 ? -46.154 1.270 6.869 1.00 54.38 111 PRO A CA 1
ATOM 897 C C . PRO A 1 111 ? -45.234 0.157 6.336 1.00 54.38 111 PRO A C 1
ATOM 899 O O . PRO A 1 111 ? -44.341 0.435 5.536 1.00 54.38 111 PRO A O 1
ATOM 902 N N . PRO A 1 112 ? -45.430 -1.105 6.755 1.00 59.72 112 PRO A N 1
ATOM 903 C CA . PRO A 1 112 ? -44.613 -2.218 6.288 1.00 59.72 112 PRO A CA 1
ATOM 904 C C . PRO A 1 112 ? -44.707 -2.356 4.763 1.00 59.72 112 PRO A C 1
ATOM 906 O O . PRO A 1 112 ? -45.802 -2.316 4.196 1.00 59.72 112 PRO A O 1
ATOM 909 N N . LEU A 1 113 ? -43.552 -2.525 4.107 1.00 59.03 113 LEU A N 1
ATOM 910 C CA . LEU A 1 113 ? -43.451 -2.775 2.668 1.00 59.03 113 LEU A CA 1
ATOM 911 C C . LEU A 1 113 ? -44.302 -4.004 2.311 1.00 59.03 113 LEU A C 1
ATOM 913 O O . LEU A 1 113 ? -44.005 -5.119 2.731 1.00 59.03 113 LEU A O 1
ATOM 917 N N . GLN A 1 114 ? -45.376 -3.798 1.547 1.00 58.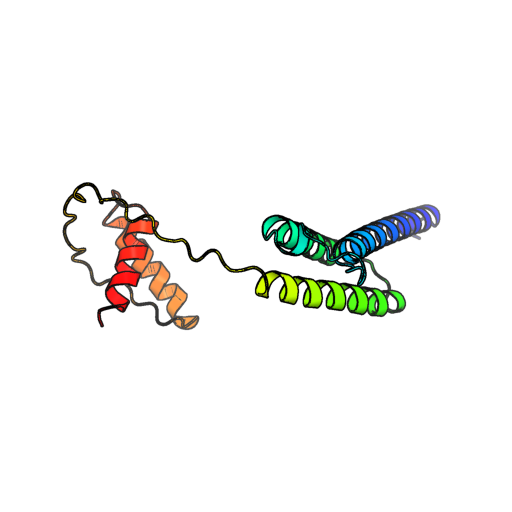78 114 GLN A N 1
ATOM 918 C CA . GLN A 1 114 ? -46.348 -4.849 1.202 1.00 58.78 114 GLN A CA 1
ATOM 919 C C . GLN A 1 114 ? -45.930 -5.691 -0.016 1.00 58.78 114 GLN A C 1
ATOM 921 O O . GLN A 1 114 ? -46.709 -6.501 -0.514 1.00 58.78 114 GLN A O 1
ATOM 926 N N . VAL A 1 115 ? -44.714 -5.493 -0.527 1.00 60.88 115 VAL A N 1
ATOM 927 C CA . VAL A 1 115 ? -44.206 -6.170 -1.726 1.00 60.88 115 VAL A CA 1
ATOM 928 C C . VAL A 1 115 ? -43.229 -7.267 -1.295 1.00 60.88 115 VAL A C 1
ATOM 930 O O . VAL A 1 115 ? -42.411 -7.011 -0.409 1.00 60.88 115 VAL A O 1
ATOM 933 N N . PRO A 1 116 ? -43.266 -8.473 -1.900 1.00 62.47 116 PRO A N 1
ATOM 934 C CA . PRO A 1 116 ? -42.301 -9.523 -1.595 1.00 62.47 116 PRO A CA 1
ATOM 935 C C . PRO A 1 116 ? -40.878 -9.010 -1.822 1.00 62.47 116 PRO A C 1
ATOM 937 O O . PRO A 1 116 ? -40.479 -8.689 -2.947 1.00 62.47 116 PRO A O 1
ATOM 940 N N . LEU A 1 117 ? -40.129 -8.903 -0.725 1.00 65.38 117 LEU A N 1
ATOM 941 C CA . LEU A 1 117 ? -38.766 -8.400 -0.737 1.00 65.38 117 LEU A CA 1
ATOM 942 C C . LEU A 1 117 ? -37.863 -9.388 -1.487 1.00 65.38 117 LEU A C 1
ATOM 944 O O . LEU A 1 117 ? -37.996 -10.602 -1.322 1.00 65.38 117 LEU A O 1
ATOM 948 N N . PRO A 1 118 ? -36.945 -8.902 -2.336 1.00 64.25 118 PRO A N 1
ATOM 949 C CA . PRO A 1 118 ? -36.037 -9.783 -3.043 1.00 64.25 118 PRO A CA 1
ATOM 950 C C . PRO A 1 118 ? -35.053 -10.423 -2.060 1.00 64.25 118 PRO A C 1
ATOM 952 O O . PRO A 1 118 ? -34.290 -9.738 -1.384 1.00 64.25 118 PRO A O 1
ATOM 955 N N . GLU A 1 119 ? -35.038 -11.750 -2.004 1.00 62.62 119 GLU A N 1
ATOM 956 C CA . GLU A 1 119 ? -34.061 -12.499 -1.220 1.00 62.62 119 GLU A CA 1
ATOM 957 C C . GLU A 1 119 ? -32.781 -12.710 -2.040 1.00 62.62 119 GLU A C 1
ATOM 959 O O . GLU A 1 119 ? -32.824 -13.239 -3.152 1.00 62.62 119 GLU A O 1
ATOM 964 N N . PHE A 1 120 ? -31.628 -12.303 -1.497 1.00 65.75 120 PHE A N 1
ATOM 965 C CA . PHE A 1 120 ? -30.319 -12.610 -2.081 1.00 65.75 120 PHE A CA 1
ATOM 966 C C . PHE A 1 120 ? -29.558 -13.601 -1.213 1.00 65.75 120 PHE A C 1
ATOM 968 O O . PHE A 1 120 ? -29.148 -13.268 -0.103 1.00 65.75 120 PHE A O 1
ATOM 975 N N . ASP A 1 121 ? -29.362 -14.819 -1.695 1.00 65.81 121 ASP A N 1
ATOM 976 C CA . ASP A 1 121 ? -28.655 -15.894 -0.986 1.00 65.81 121 ASP A CA 1
ATOM 977 C C . ASP A 1 121 ? -27.121 -15.811 -1.089 1.00 65.81 121 ASP A C 1
ATOM 979 O O . ASP A 1 121 ? -26.427 -16.699 -0.608 1.00 65.81 121 ASP A O 1
ATOM 983 N N . GLY A 1 122 ? -26.578 -14.746 -1.690 1.00 61.97 122 GLY A N 1
ATOM 984 C CA . GLY A 1 122 ? -25.137 -14.574 -1.880 1.00 61.97 122 GLY A CA 1
ATOM 985 C C . GLY A 1 122 ? -24.585 -15.263 -3.130 1.00 61.97 122 GLY A C 1
ATOM 986 O O . GLY A 1 122 ? -23.406 -15.093 -3.435 1.00 61.97 122 GLY A O 1
ATOM 987 N N . SER A 1 123 ? -25.408 -16.002 -3.883 1.00 71.00 123 SER A N 1
ATOM 988 C CA . SER A 1 123 ? -24.965 -16.665 -5.111 1.00 71.00 123 SER A CA 1
ATOM 989 C C . SER A 1 123 ? -24.812 -15.671 -6.265 1.00 71.00 123 SER A C 1
ATOM 991 O O . SER A 1 123 ? -25.696 -14.863 -6.559 1.00 71.00 123 SER A O 1
ATOM 993 N N . TYR A 1 124 ? -23.679 -15.742 -6.965 1.00 65.44 124 TYR A N 1
ATOM 994 C CA . TYR A 1 124 ? -23.393 -14.849 -8.091 1.00 65.44 124 TYR A CA 1
ATOM 995 C C . TYR A 1 124 ? -24.401 -15.022 -9.241 1.00 65.44 124 TYR A C 1
ATOM 997 O O . TYR A 1 124 ? -24.811 -14.046 -9.867 1.00 65.44 124 TYR A O 1
ATOM 1005 N N . GLU A 1 125 ? -24.886 -16.247 -9.454 1.00 69.06 125 GLU A N 1
ATOM 1006 C CA . GLU A 1 125 ? -25.881 -16.589 -10.480 1.00 69.06 125 GLU A CA 1
ATOM 1007 C C . GLU A 1 125 ? -27.227 -15.874 -10.276 1.00 69.06 125 GLU A C 1
ATOM 1009 O O . GLU A 1 125 ? -27.909 -15.534 -11.243 1.00 69.06 125 GLU A O 1
ATOM 1014 N N . LYS A 1 126 ? -27.605 -15.580 -9.025 1.00 67.88 126 LYS A N 1
ATOM 1015 C CA . LYS A 1 126 ? -28.875 -14.913 -8.694 1.00 67.88 126 LYS A CA 1
ATOM 1016 C C . LYS A 1 126 ? -28.737 -13.401 -8.519 1.00 67.88 126 LYS A C 1
ATOM 1018 O O . LYS A 1 126 ? -29.745 -12.720 -8.317 1.00 67.88 126 LYS A O 1
ATOM 1023 N N . LEU A 1 127 ? -27.525 -12.852 -8.648 1.00 72.12 127 LEU A N 1
ATOM 1024 C CA . LEU A 1 127 ? -27.248 -11.422 -8.475 1.00 72.12 127 LEU A CA 1
ATOM 1025 C C . LEU A 1 127 ? -28.019 -10.565 -9.482 1.00 72.12 127 LEU A C 1
ATOM 1027 O O . LEU A 1 127 ? -28.538 -9.507 -9.129 1.00 72.12 127 LEU A O 1
ATOM 1031 N N . TYR A 1 128 ? -28.123 -11.029 -10.727 1.00 74.19 128 TYR A N 1
ATOM 1032 C CA . TYR A 1 128 ? -28.863 -10.320 -11.768 1.00 74.19 128 TYR A CA 1
ATOM 1033 C C . TYR A 1 128 ? -30.366 -10.261 -11.451 1.00 74.19 128 TYR A C 1
ATOM 1035 O O . TYR A 1 128 ? -30.972 -9.190 -11.484 1.00 74.19 128 TYR A O 1
ATOM 1043 N N . THR A 1 129 ? -30.949 -11.393 -11.048 1.00 75.00 129 THR A N 1
ATOM 1044 C CA . THR A 1 129 ? -32.362 -11.499 -10.652 1.00 75.00 129 THR A CA 1
ATOM 1045 C C . THR A 1 129 ? -32.670 -10.658 -9.415 1.00 75.00 129 THR A C 1
ATOM 1047 O O . THR A 1 129 ? -33.699 -9.982 -9.368 1.00 75.00 129 THR A O 1
ATOM 1050 N N . PHE A 1 130 ? -31.765 -10.650 -8.432 1.00 76.31 130 PHE A N 1
ATOM 1051 C CA . PHE A 1 130 ? -31.878 -9.800 -7.252 1.00 76.31 130 PHE A CA 1
ATOM 1052 C C . PHE A 1 130 ? -31.862 -8.317 -7.625 1.00 76.31 130 PHE A C 1
ATOM 1054 O O . PHE A 1 130 ? -32.777 -7.594 -7.240 1.00 76.31 130 PHE A O 1
ATOM 1061 N N . LYS A 1 131 ? -30.884 -7.873 -8.427 1.00 75.62 131 LYS A N 1
ATOM 1062 C CA . LYS A 1 131 ? -30.796 -6.477 -8.881 1.00 75.62 131 LYS A CA 1
ATOM 1063 C C . LYS A 1 131 ? -32.061 -6.045 -9.617 1.00 75.62 131 LYS A C 1
ATOM 1065 O O . LYS A 1 131 ? -32.615 -5.003 -9.292 1.00 75.62 131 LYS A O 1
ATOM 1070 N N . ALA A 1 132 ? -32.563 -6.862 -10.543 1.00 75.94 132 ALA A N 1
ATOM 1071 C CA . ALA A 1 132 ? -33.782 -6.553 -11.289 1.00 75.94 132 ALA A CA 1
ATOM 1072 C C . ALA A 1 132 ? -35.008 -6.385 -10.372 1.00 75.94 132 ALA A C 1
ATOM 1074 O O . ALA A 1 132 ? -35.773 -5.429 -10.520 1.00 75.94 132 ALA A O 1
ATOM 1075 N N . ARG A 1 133 ? -35.179 -7.277 -9.387 1.00 73.44 133 ARG A N 1
ATOM 1076 C CA . ARG A 1 133 ? -36.276 -7.186 -8.412 1.00 73.44 133 ARG A CA 1
ATOM 1077 C C . ARG A 1 133 ? -36.102 -6.009 -7.455 1.00 73.44 133 ARG A C 1
ATOM 1079 O O . ARG A 1 133 ? -37.070 -5.301 -7.203 1.00 73.44 133 ARG A O 1
ATOM 1086 N N . PHE A 1 134 ? -34.883 -5.753 -6.985 1.00 75.25 134 PHE A N 1
ATOM 1087 C CA . PHE A 1 134 ? -34.564 -4.616 -6.122 1.00 75.25 134 PHE A CA 1
ATOM 1088 C C . PHE A 1 134 ? -34.867 -3.289 -6.824 1.00 75.25 134 PHE A C 1
ATOM 1090 O O . PHE A 1 134 ? -35.611 -2.471 -6.295 1.00 75.25 134 PHE A O 1
ATOM 1097 N N . THR A 1 135 ? -34.414 -3.114 -8.068 1.00 75.00 135 THR A N 1
ATOM 1098 C CA . THR A 1 135 ? -34.744 -1.935 -8.882 1.00 75.00 135 THR A CA 1
ATOM 1099 C C . THR A 1 135 ? -36.251 -1.789 -9.107 1.00 75.00 135 THR A C 1
ATOM 1101 O O . THR A 1 135 ? -36.759 -0.669 -9.135 1.00 75.00 135 THR A O 1
ATOM 1104 N N . SER A 1 136 ? -36.991 -2.894 -9.248 1.00 74.38 136 SER A N 1
ATOM 1105 C CA . SER A 1 136 ? -38.454 -2.840 -9.327 1.00 74.38 136 SER A CA 1
ATOM 1106 C C . SER A 1 136 ? -39.072 -2.327 -8.026 1.00 74.38 136 SER A C 1
ATOM 1108 O O . SER A 1 136 ? -39.936 -1.460 -8.089 1.00 74.38 136 SER A O 1
ATOM 1110 N N . VAL A 1 137 ? -38.618 -2.798 -6.860 1.00 70.50 137 VAL A N 1
ATOM 1111 C CA . VAL A 1 137 ? -39.095 -2.309 -5.553 1.00 70.50 137 VAL A CA 1
ATOM 1112 C C . VAL A 1 137 ? -38.791 -0.817 -5.394 1.00 70.50 137 VAL A C 1
ATOM 1114 O O . VAL A 1 137 ? -39.710 -0.054 -5.118 1.00 70.50 137 VAL A O 1
ATOM 1117 N N . MET A 1 138 ? -37.568 -0.374 -5.703 1.00 69.44 138 MET A N 1
ATOM 1118 C CA . MET A 1 138 ? -37.184 1.048 -5.671 1.00 69.44 138 MET A CA 1
ATOM 1119 C C . MET A 1 138 ? -38.137 1.944 -6.480 1.00 69.44 138 MET A C 1
ATOM 1121 O O . MET A 1 138 ? -38.516 3.022 -6.034 1.00 69.44 138 MET A O 1
ATOM 1125 N N . LYS A 1 139 ? -38.592 1.489 -7.657 1.00 69.38 139 LYS A N 1
ATOM 1126 C CA . LYS A 1 139 ? -39.542 2.249 -8.491 1.00 69.38 139 LYS A CA 1
ATOM 1127 C C . LYS A 1 139 ? -40.926 2.422 -7.860 1.00 69.38 139 LYS A C 1
ATOM 1129 O O . LYS A 1 139 ? -41.613 3.380 -8.198 1.00 69.38 139 LYS A O 1
ATOM 1134 N N . HIS A 1 140 ? -41.347 1.505 -6.990 1.00 66.44 140 HIS A N 1
ATOM 1135 C CA . HIS A 1 140 ? -42.650 1.574 -6.318 1.00 66.44 140 HIS A CA 1
ATOM 1136 C C . HIS A 1 140 ? -42.609 2.456 -5.061 1.00 66.44 140 HIS A C 1
ATOM 1138 O O . HIS A 1 140 ? -43.663 2.864 -4.578 1.00 66.44 140 HIS A O 1
ATOM 1144 N N . TYR A 1 141 ? -41.409 2.796 -4.578 1.00 66.75 141 TYR A N 1
ATOM 1145 C CA . TYR A 1 141 ? -41.179 3.595 -3.375 1.00 66.75 141 TYR A CA 1
ATOM 1146 C C . TYR A 1 141 ? -40.221 4.770 -3.655 1.00 66.75 141 TYR A C 1
ATOM 1148 O O . TYR A 1 141 ? -39.156 4.859 -3.054 1.00 66.75 141 TYR A O 1
ATOM 1156 N N . PRO A 1 142 ? -40.589 5.718 -4.542 1.00 60.62 142 PRO A N 1
ATOM 1157 C CA . PRO A 1 142 ? -39.718 6.836 -4.930 1.00 60.62 142 PRO A CA 1
ATOM 1158 C C . PRO A 1 142 ? -39.477 7.865 -3.810 1.00 60.62 142 PRO A C 1
ATOM 1160 O O . PRO A 1 142 ? -38.693 8.792 -3.986 1.00 60.62 142 PRO A O 1
ATOM 1163 N N . GLN A 1 143 ? -40.199 7.739 -2.692 1.00 62.62 143 GLN A N 1
ATOM 1164 C CA . GLN A 1 143 ? -40.077 8.579 -1.495 1.00 62.62 143 GLN A CA 1
ATOM 1165 C C . GLN A 1 143 ? -39.009 8.046 -0.522 1.00 62.62 143 GLN A C 1
ATOM 1167 O O . GLN A 1 143 ? -38.645 8.746 0.419 1.00 62.62 143 GLN A O 1
ATOM 1172 N N . GLU A 1 144 ? -38.538 6.811 -0.718 1.00 63.19 144 GLU A N 1
ATOM 1173 C CA . GLU A 1 144 ? -37.542 6.162 0.134 1.00 63.19 144 GLU A CA 1
ATOM 1174 C C . GLU A 1 144 ? -36.178 6.143 -0.562 1.00 63.19 144 GLU A C 1
ATOM 1176 O O . GLU A 1 144 ? -36.087 6.000 -1.782 1.00 63.19 144 GLU A O 1
ATOM 1181 N N . ASP A 1 145 ? -35.106 6.300 0.217 1.00 63.66 145 ASP A N 1
ATOM 1182 C CA . ASP A 1 145 ? -33.745 6.182 -0.297 1.00 63.66 145 ASP A CA 1
ATOM 1183 C C . ASP A 1 145 ? -33.314 4.708 -0.418 1.00 63.66 145 ASP A C 1
ATOM 1185 O O . ASP A 1 145 ? -33.818 3.816 0.276 1.00 63.66 145 ASP A O 1
ATOM 1189 N N . ASP A 1 146 ? -32.347 4.440 -1.301 1.00 63.78 146 ASP A N 1
ATOM 1190 C CA . ASP A 1 146 ? -31.814 3.094 -1.566 1.00 63.78 146 ASP A CA 1
ATOM 1191 C C . ASP A 1 146 ? -31.385 2.372 -0.273 1.00 63.78 146 ASP A C 1
ATOM 1193 O O . ASP A 1 146 ? -31.525 1.153 -0.138 1.00 63.78 146 ASP A O 1
ATOM 1197 N N . CYS A 1 147 ? -30.896 3.140 0.705 1.00 61.69 147 CYS A N 1
ATOM 1198 C CA . CYS A 1 147 ? -30.450 2.664 2.009 1.00 61.69 147 CYS A CA 1
ATOM 1199 C C . CYS A 1 147 ? -31.602 2.153 2.889 1.00 61.69 147 CYS A C 1
ATOM 1201 O O . CYS A 1 147 ? -31.438 1.130 3.562 1.00 61.69 147 CYS A O 1
ATOM 1203 N N . THR A 1 148 ? -32.759 2.819 2.888 1.00 65.81 148 THR A N 1
ATOM 1204 C CA . THR A 1 148 ? -33.936 2.418 3.673 1.00 65.81 148 THR A CA 1
ATOM 1205 C C . THR A 1 148 ? -34.521 1.113 3.145 1.00 65.81 148 THR A C 1
ATOM 1207 O O . THR A 1 148 ? -34.720 0.167 3.912 1.00 65.81 148 THR A O 1
ATOM 1210 N N . ILE A 1 149 ? -34.669 0.991 1.827 1.00 63.75 149 ILE A N 1
ATOM 1211 C CA . ILE A 1 149 ? -35.196 -0.226 1.196 1.00 63.75 149 ILE A CA 1
ATOM 1212 C C . ILE A 1 149 ? -34.226 -1.400 1.383 1.00 63.75 149 ILE A C 1
ATOM 1214 O O . ILE A 1 149 ? -34.644 -2.506 1.738 1.00 63.75 149 ILE A O 1
ATOM 1218 N N . TYR A 1 150 ? -32.916 -1.172 1.244 1.00 66.75 150 TYR A N 1
ATOM 1219 C CA . TYR A 1 150 ? -31.910 -2.203 1.512 1.00 66.75 150 TYR A CA 1
ATOM 1220 C C . TYR A 1 150 ? -31.920 -2.661 2.978 1.00 66.75 150 TYR A C 1
ATOM 1222 O O . TYR A 1 150 ? -31.832 -3.858 3.265 1.00 66.75 150 TYR A O 1
ATOM 1230 N N . LYS A 1 151 ? -32.105 -1.732 3.923 1.00 66.06 151 LYS A N 1
ATOM 1231 C CA . LYS A 1 151 ? -32.250 -2.052 5.347 1.00 66.06 151 LYS A CA 1
ATOM 1232 C C . LYS A 1 151 ? -33.477 -2.927 5.607 1.00 66.06 151 LYS A C 1
ATOM 1234 O O . LYS A 1 151 ? -33.371 -3.875 6.382 1.00 66.06 151 LYS A O 1
ATOM 1239 N N . HIS A 1 152 ? -34.606 -2.677 4.945 1.00 65.44 152 HIS A N 1
ATOM 1240 C CA . HIS A 1 152 ? -35.783 -3.542 5.060 1.00 65.44 152 HIS A CA 1
ATOM 1241 C C . HIS A 1 152 ? -35.528 -4.963 4.537 1.00 65.44 152 HIS A C 1
ATOM 1243 O O . HIS A 1 152 ? -35.882 -5.928 5.215 1.00 65.44 152 HIS A O 1
ATOM 1249 N N . VAL A 1 153 ? -34.842 -5.106 3.398 1.00 63.28 153 VAL A N 1
ATOM 1250 C CA . VAL A 1 153 ? -34.436 -6.416 2.853 1.00 63.28 153 VAL A CA 1
ATOM 1251 C C . VAL A 1 153 ? -33.533 -7.179 3.833 1.00 63.28 153 VAL A C 1
ATOM 1253 O O . VAL A 1 153 ? -33.712 -8.380 4.039 1.00 63.28 153 VAL A O 1
ATOM 1256 N N . LEU A 1 154 ? -32.584 -6.495 4.479 1.00 62.44 154 LEU A N 1
ATOM 1257 C CA . LEU A 1 154 ? -31.690 -7.116 5.462 1.00 62.44 154 LEU A CA 1
ATOM 1258 C C . LEU A 1 154 ? -32.390 -7.480 6.777 1.00 62.44 154 LEU A C 1
ATOM 1260 O O . LEU A 1 154 ? -32.078 -8.513 7.368 1.00 62.44 154 LEU A O 1
ATOM 1264 N N . LEU A 1 155 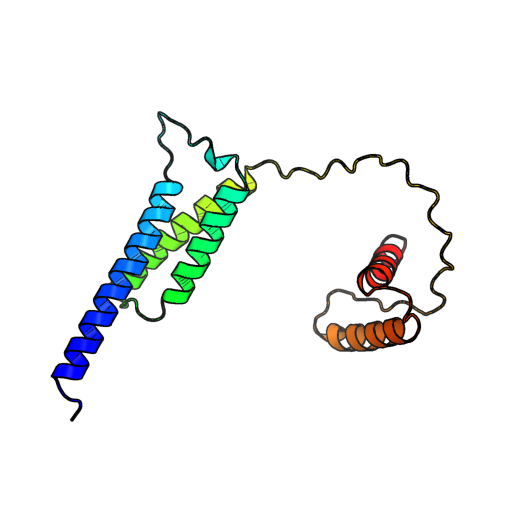? -33.320 -6.648 7.251 1.00 59.62 155 LEU A N 1
ATOM 1265 C CA . LEU A 1 155 ? -34.058 -6.908 8.489 1.00 59.62 155 LEU A CA 1
ATOM 1266 C C . LEU A 1 155 ? -35.031 -8.083 8.342 1.00 59.62 155 LEU A C 1
ATOM 1268 O O . LEU A 1 155 ? -35.138 -8.878 9.273 1.00 59.62 155 LEU A O 1
ATOM 1272 N N . ALA A 1 156 ? -35.659 -8.246 7.173 1.00 57.69 156 ALA A N 1
ATOM 1273 C CA . ALA A 1 156 ? -36.515 -9.397 6.879 1.00 57.69 156 ALA A CA 1
ATOM 1274 C C . ALA A 1 156 ? -35.762 -10.737 7.003 1.00 57.69 156 ALA A C 1
ATOM 1276 O O . ALA A 1 156 ? -36.308 -11.705 7.520 1.00 57.69 156 ALA A O 1
ATOM 1277 N N . LYS A 1 157 ? -34.471 -10.777 6.637 1.00 52.34 157 LYS A N 1
ATOM 1278 C CA . LYS A 1 157 ? -33.617 -11.970 6.789 1.00 52.34 157 LYS A CA 1
ATOM 1279 C C . LYS A 1 157 ? -33.252 -12.331 8.226 1.00 52.34 157 LYS A C 1
ATOM 1281 O O . LYS A 1 157 ? -32.757 -13.423 8.460 1.00 52.34 157 LYS A O 1
ATOM 1286 N N . ARG A 1 158 ? -33.421 -11.413 9.179 1.00 48.81 158 ARG A N 1
ATOM 1287 C CA . ARG A 1 158 ? -33.068 -11.651 10.586 1.00 48.81 158 ARG A CA 1
ATOM 1288 C C . ARG A 1 158 ? -34.215 -12.271 11.388 1.00 48.81 158 ARG A C 1
ATOM 1290 O O . ARG A 1 158 ? -34.008 -12.611 12.548 1.00 48.81 158 ARG A O 1
ATOM 1297 N N . GLN A 1 159 ? -35.408 -12.351 10.796 1.00 44.94 159 GLN A N 1
ATOM 1298 C CA . GLN A 1 159 ? -36.636 -12.852 11.422 1.00 44.94 159 GLN A CA 1
ATOM 1299 C C . GLN A 1 159 ? -37.157 -14.158 10.792 1.00 44.94 159 GLN A C 1
ATOM 1301 O O . GLN A 1 159 ? -38.166 -14.677 11.266 1.00 44.94 159 GLN A O 1
ATOM 1306 N N . ALA A 1 160 ? -36.482 -14.679 9.763 1.00 44.34 160 ALA A N 1
ATOM 1307 C CA . ALA A 1 160 ? -36.722 -15.987 9.148 1.00 44.34 160 ALA A CA 1
ATOM 1308 C C . ALA A 1 160 ? -35.557 -16.930 9.473 1.00 44.34 160 ALA A C 1
ATOM 1310 O O . ALA A 1 160 ? -35.822 -18.134 9.675 1.00 44.34 160 ALA A O 1
#

Secondary structure (DSSP, 8-state):
---HHHHHHHHHHHHHHHHHHHHHHHHHHHHH--BTTB--GGGG-HHHHHHHHHHHHHHHHT-TT--HHHHHHHHHHHHHHHHHHHHHHHHSPP---------------PPP--S-PPP--S-GGGHHHHHHHHHHHHHH-TTS-HHHHHHHHHHHTT--

Foldseek 3Di:
DPDVVVVVV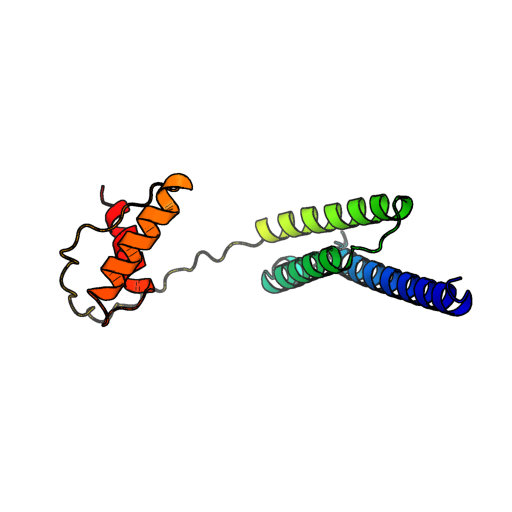VVVVLVVLVVVLVVLLVVLVVLLDADPVDGDPCLLPLVSLVVSVVSLVVSVVSPPRDDPVVVVVVCVSSVVSNVSSVVSNVPHPDPPPPPPPPPDDPDPDDPQLPDPQQDDPPDPVCPVVNVVVLVVSCVVCVVDDSVVSVVSNVVVVVVD

pLDDT: mean 71.86, std 13.65, range [40.34, 89.56]